Protein AF-A0A7C2EW38-F1 (afdb_monomer)

pLDDT: mean 85.46, std 15.3, range [35.53, 96.94]

Foldseek 3Di:
DPDPPDDLQLLVLLVVLQVVVCVVVVNPHDDLCNLCVQLVHDSVVSVCNSSVVDPDDDPSSLVSNCVSSVHDSVSRDDDDDDDD

Mean predicted aligned error: 5.88 Å

Nearest PDB structures (foldseek):
  3zkc-assembly1_A  TM=8.028E-01  e=3.546E-02  Bacillus subtilis subsp. subtilis str. 168
  3zkc-assembly1_B  TM=7.904E-01  e=3.957E-02  Bacillus subtilis subsp. subtilis str. 168
  3qq6-assembly1_A  TM=7.566E-01  e=3.546E-02  Bacillus subtilis
  3pxp-assembly1_A  TM=7.153E-01  e=9.515E-02  Chloroflexus aurantiacus J-10-fl
  2o38-assembly1_A  TM=4.923E-01  e=1.005E-01  Rhodopseudomonas palustris CGA009

Secondary structure (DSSP, 8-state):
---TTS--HHHHHHHHHHHHHHHHTTT----HHHHHHHHT--HHHHHHHHTT-SS---HHHHHHHHHHHT--HHHH----PPP-

Solvent-accessible surface area (backbone atoms only — not comparable to full-atom values): 5181 Å² total; per-residue (Å²): 135,81,77,91,76,71,80,47,62,48,39,58,35,51,52,54,47,42,56,51,51,16,59,75,54,82,61,50,82,69,50,74,67,51,48,18,57,68,45,71,50,52,64,66,60,47,50,33,60,40,68,60,72,41,102,67,83,55,68,72,56,51,52,33,46,25,61,62,67,73,50,55,69,74,70,50,58,75,90,75,78,84,86,128

Sequence (84 aa):
MEDVGEIAPLADKIDAILADLDRKKNGVHHSRYWLAIEMGVSHGTLWNLLNRSTGGIQYKTLARLCKALRCQPGDLLEYIPPRR

Structure (mmCIF, N/CA/C/O backbone):
data_AF-A0A7C2EW38-F1
#
_entry.id   AF-A0A7C2EW38-F1
#
loop_
_atom_site.group_PDB
_atom_site.id
_atom_site.type_symbol
_atom_site.label_atom_id
_atom_site.label_alt_id
_atom_site.label_comp_id
_atom_site.label_asym_id
_atom_site.label_entity_id
_atom_site.label_seq_id
_atom_site.pdbx_PDB_ins_code
_atom_site.Cartn_x
_atom_site.Cartn_y
_atom_site.Cartn_z
_atom_site.occupancy
_atom_site.B_iso_or_equiv
_atom_site.auth_seq_id
_atom_site.auth_comp_id
_atom_site.auth_asym_id
_atom_site.auth_atom_id
_atom_site.pdbx_PDB_model_num
ATOM 1 N N . MET A 1 1 ? 13.824 23.239 6.528 1.00 40.25 1 MET A N 1
ATOM 2 C CA . MET A 1 1 ? 14.209 21.915 7.048 1.00 40.25 1 MET A CA 1
ATOM 3 C C . MET A 1 1 ? 12.924 21.307 7.553 1.00 40.25 1 MET A C 1
ATOM 5 O O . MET A 1 1 ? 12.558 21.533 8.695 1.00 40.25 1 MET A O 1
ATOM 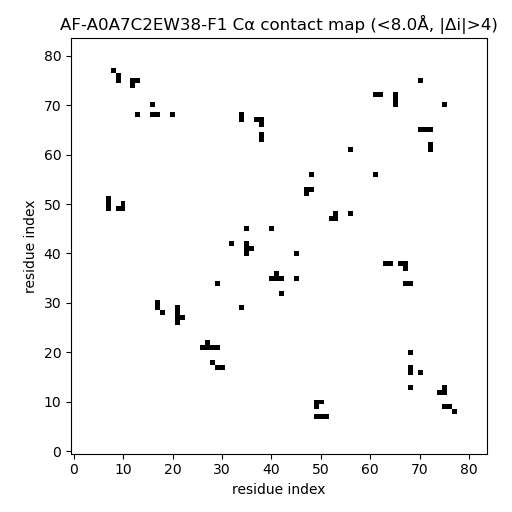9 N N . GLU A 1 2 ? 12.145 20.757 6.624 1.00 39.25 2 GLU A N 1
ATOM 10 C CA . GLU A 1 2 ? 10.846 20.174 6.949 1.00 39.25 2 GLU A CA 1
ATOM 11 C C . GLU A 1 2 ? 11.101 18.846 7.652 1.00 39.25 2 GLU A C 1
ATOM 13 O O . GLU A 1 2 ? 11.937 18.047 7.227 1.00 39.25 2 GLU A O 1
ATOM 18 N N . ASP A 1 3 ? 10.456 18.712 8.799 1.00 35.53 3 ASP A N 1
ATOM 19 C CA . ASP A 1 3 ? 10.545 17.606 9.730 1.00 35.53 3 ASP A CA 1
ATOM 20 C C . ASP A 1 3 ? 10.272 16.274 9.006 1.00 35.53 3 ASP A C 1
ATOM 22 O O . ASP A 1 3 ? 9.154 15.988 8.587 1.00 35.53 3 ASP A O 1
ATOM 26 N N . VAL A 1 4 ? 11.306 15.444 8.835 1.00 45.53 4 VAL A N 1
ATOM 27 C CA . VAL A 1 4 ? 11.211 14.077 8.272 1.00 45.53 4 VAL A CA 1
ATOM 28 C C . VAL A 1 4 ? 10.651 13.097 9.332 1.00 45.53 4 VAL A C 1
ATOM 30 O O . VAL A 1 4 ? 10.885 11.893 9.277 1.00 45.53 4 VAL A O 1
ATOM 33 N N . GLY A 1 5 ? 9.940 13.606 10.343 1.00 43.50 5 GLY A N 1
ATOM 34 C CA . GLY A 1 5 ? 9.428 12.867 11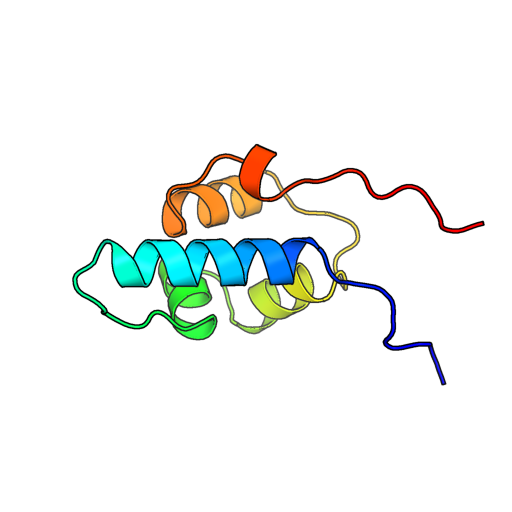.497 1.00 43.50 5 GLY A CA 1
ATOM 35 C C . GLY A 1 5 ? 7.948 12.486 11.417 1.00 43.50 5 GLY A C 1
ATOM 36 O O . GLY A 1 5 ? 7.403 11.977 12.397 1.00 43.50 5 GLY A O 1
ATOM 37 N N . GLU A 1 6 ? 7.275 12.685 10.281 1.00 48.62 6 GLU A N 1
ATOM 38 C CA . GLU A 1 6 ? 5.874 12.285 10.108 1.00 48.62 6 GLU A CA 1
ATOM 39 C C . GLU A 1 6 ? 5.756 10.911 9.434 1.00 48.62 6 GLU A C 1
ATOM 41 O O . GLU A 1 6 ? 5.739 10.764 8.214 1.00 48.62 6 GLU A O 1
ATOM 46 N N . ILE A 1 7 ? 5.697 9.893 10.295 1.00 49.75 7 ILE A N 1
ATOM 47 C CA . ILE A 1 7 ? 5.370 8.483 10.038 1.0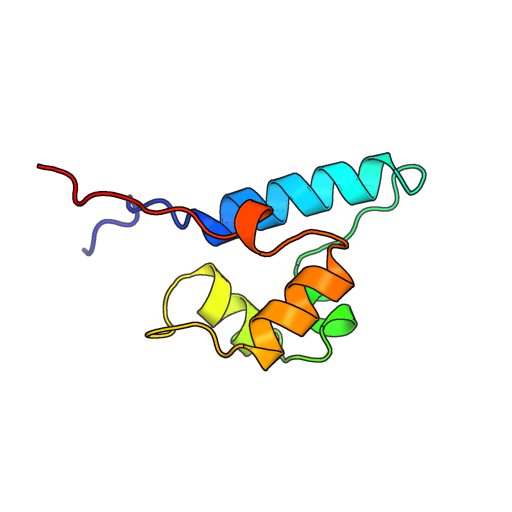0 49.75 7 ILE A CA 1
ATOM 48 C C . ILE A 1 7 ? 4.469 8.348 8.804 1.00 49.75 7 ILE A C 1
ATOM 50 O O . ILE A 1 7 ? 3.302 8.740 8.838 1.00 49.75 7 ILE A O 1
ATOM 54 N N . ALA A 1 8 ? 4.994 7.771 7.721 1.00 61.25 8 ALA A N 1
ATOM 55 C CA . ALA A 1 8 ? 4.200 7.368 6.572 1.00 61.25 8 ALA A CA 1
ATOM 56 C C . ALA A 1 8 ? 3.560 5.998 6.884 1.00 61.25 8 ALA A C 1
ATOM 58 O O . ALA A 1 8 ? 4.131 4.960 6.558 1.00 61.25 8 ALA A O 1
ATOM 59 N N . PRO A 1 9 ? 2.344 5.945 7.457 1.00 74.06 9 PRO A N 1
ATOM 60 C CA . PRO A 1 9 ? 1.774 4.734 8.063 1.00 74.06 9 PRO A CA 1
ATOM 61 C C . PRO A 1 9 ? 1.496 3.665 7.016 1.00 74.06 9 PRO A C 1
ATOM 63 O O . PRO A 1 9 ? 1.449 2.477 7.310 1.00 74.06 9 PRO A O 1
ATOM 66 N N . LEU A 1 10 ? 1.291 4.102 5.772 1.00 86.56 10 LEU A N 1
ATOM 67 C CA . LEU A 1 10 ? 1.070 3.218 4.648 1.00 86.56 10 LEU A CA 1
ATOM 68 C C . LEU A 1 10 ? 2.349 2.455 4.288 1.00 86.56 10 LEU A C 1
ATOM 70 O O . LEU A 1 10 ? 2.262 1.272 3.977 1.00 86.56 10 LEU A O 1
ATOM 74 N N . ALA A 1 11 ? 3.519 3.101 4.340 1.00 89.00 11 ALA A N 1
ATOM 75 C CA . ALA A 1 11 ? 4.784 2.448 4.021 1.00 89.00 11 ALA A CA 1
ATOM 76 C C . ALA A 1 11 ? 5.131 1.380 5.063 1.00 89.00 11 ALA A C 1
ATOM 78 O O . ALA A 1 11 ? 5.424 0.248 4.686 1.00 89.00 11 ALA A O 1
ATOM 79 N N . ASP A 1 12 ? 4.974 1.705 6.348 1.00 89.81 12 ASP A N 1
ATOM 80 C CA . ASP A 1 12 ? 5.227 0.764 7.444 1.00 89.81 12 ASP A CA 1
ATOM 81 C C . ASP A 1 12 ? 4.291 -0.451 7.377 1.00 89.81 12 ASP A C 1
ATOM 83 O O . ASP A 1 12 ? 4.727 -1.595 7.511 1.00 89.81 12 ASP A O 1
ATOM 87 N N . LYS A 1 13 ? 2.998 -0.228 7.099 1.00 92.00 13 LYS A N 1
ATOM 88 C CA . LYS A 1 13 ? 2.026 -1.318 6.911 1.00 92.00 13 LYS A CA 1
ATOM 89 C C . LYS A 1 13 ? 2.372 -2.185 5.701 1.00 92.00 13 LYS A C 1
ATOM 91 O O . LYS A 1 13 ? 2.299 -3.406 5.795 1.00 92.00 13 LYS A O 1
ATOM 96 N N . ILE A 1 14 ? 2.770 -1.584 4.577 1.00 94.00 14 ILE A N 1
ATOM 97 C CA . ILE A 1 14 ? 3.184 -2.336 3.383 1.00 94.00 14 ILE A CA 1
ATOM 98 C C . ILE A 1 14 ? 4.410 -3.198 3.684 1.00 94.00 14 ILE A C 1
ATO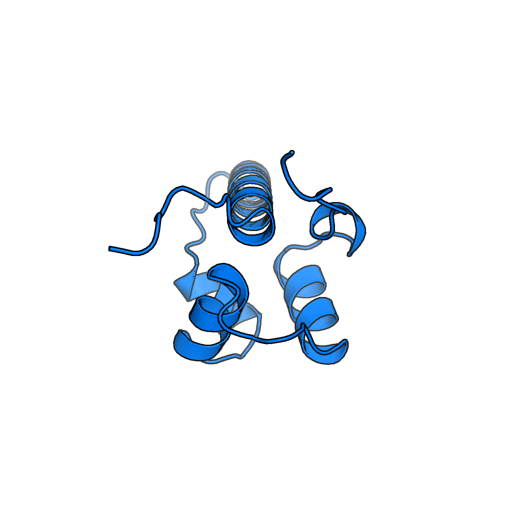M 100 O O . ILE A 1 14 ? 4.408 -4.376 3.333 1.00 94.00 14 ILE A O 1
ATOM 104 N N . ASP A 1 15 ? 5.421 -2.652 4.359 1.00 93.88 15 ASP A N 1
ATOM 105 C CA . ASP A 1 15 ? 6.626 -3.404 4.716 1.00 93.88 15 ASP A CA 1
ATOM 106 C C . ASP A 1 15 ? 6.312 -4.554 5.681 1.00 93.88 15 ASP A C 1
ATOM 108 O O . ASP A 1 15 ? 6.815 -5.666 5.507 1.00 93.88 15 ASP A O 1
ATOM 112 N N . ALA A 1 16 ? 5.429 -4.329 6.658 1.00 94.31 16 ALA A N 1
ATOM 113 C CA . ALA A 1 16 ? 4.975 -5.375 7.571 1.00 94.31 16 ALA A CA 1
ATOM 114 C C . ALA A 1 16 ? 4.241 -6.508 6.833 1.00 94.31 16 ALA A C 1
ATOM 116 O O . ALA A 1 16 ? 4.469 -7.687 7.118 1.00 94.31 16 ALA A O 1
ATOM 117 N N . ILE A 1 17 ? 3.391 -6.165 5.860 1.00 95.62 17 ILE A N 1
ATOM 118 C CA . ILE A 1 17 ? 2.668 -7.149 5.045 1.00 95.62 17 ILE A CA 1
ATOM 119 C C . ILE A 1 17 ? 3.626 -7.898 4.111 1.00 95.62 17 ILE A C 1
ATOM 121 O O . ILE A 1 17 ? 3.496 -9.112 3.970 1.00 95.62 17 ILE A O 1
ATOM 125 N N . LEU A 1 18 ? 4.611 -7.220 3.512 1.00 95.12 18 LEU A N 1
ATOM 126 C CA . LEU A 1 18 ? 5.656 -7.870 2.714 1.00 95.12 18 LEU A CA 1
ATOM 127 C C . LEU A 1 18 ? 6.441 -8.877 3.556 1.00 95.12 18 LEU A C 1
ATOM 129 O O . LEU A 1 18 ? 6.581 -10.028 3.155 1.00 95.12 18 LEU A O 1
ATOM 133 N N . ALA A 1 19 ? 6.864 -8.493 4.762 1.00 94.06 19 ALA A N 1
ATOM 134 C CA . ALA A 1 19 ? 7.565 -9.400 5.665 1.00 94.06 19 ALA A CA 1
ATOM 135 C C . ALA A 1 19 ? 6.719 -10.635 6.026 1.00 94.06 19 ALA A C 1
ATOM 137 O O . ALA A 1 19 ? 7.245 -11.743 6.140 1.00 94.06 19 ALA A O 1
ATOM 138 N N . ASP A 1 20 ? 5.405 -10.476 6.198 1.00 94.31 20 ASP A N 1
ATOM 139 C CA . ASP A 1 20 ? 4.502 -11.604 6.438 1.00 94.31 20 ASP A CA 1
ATOM 140 C C . ASP A 1 20 ? 4.313 -12.501 5.207 1.00 94.31 20 ASP A C 1
ATOM 142 O O . ASP A 1 20 ? 4.330 -13.732 5.318 1.00 94.31 20 ASP A O 1
ATOM 146 N N . LEU A 1 21 ? 4.188 -11.897 4.026 1.00 93.25 21 LEU A N 1
ATOM 147 C CA . LEU A 1 21 ? 4.101 -12.609 2.756 1.00 93.25 21 LEU A CA 1
ATOM 148 C C . LEU A 1 21 ? 5.363 -13.441 2.494 1.00 93.25 21 LEU A C 1
ATOM 150 O O . LEU A 1 21 ? 5.252 -14.609 2.113 1.00 93.25 21 LEU A O 1
ATOM 154 N N . ASP A 1 22 ? 6.538 -12.865 2.746 1.00 93.69 22 ASP A N 1
ATOM 155 C CA . ASP A 1 22 ? 7.842 -13.511 2.584 1.00 93.69 22 ASP A CA 1
ATOM 156 C C . ASP A 1 22 ? 7.948 -14.752 3.479 1.00 93.69 22 ASP A C 1
ATOM 158 O O . ASP A 1 22 ? 8.306 -15.836 3.010 1.00 93.69 22 ASP A O 1
ATOM 162 N N . ARG A 1 23 ? 7.530 -14.646 4.750 1.00 92.56 23 ARG A N 1
ATOM 163 C CA . ARG A 1 23 ? 7.473 -15.796 5.671 1.00 92.56 23 ARG A CA 1
ATOM 164 C C . ARG A 1 23 ? 6.556 -16.906 5.155 1.00 92.56 23 ARG A C 1
ATOM 166 O O . ARG A 1 23 ? 6.930 -18.075 5.202 1.00 92.56 23 ARG A O 1
ATOM 173 N N . LYS A 1 24 ? 5.369 -16.558 4.646 1.00 91.75 24 LYS A N 1
ATOM 174 C CA . LYS A 1 24 ? 4.380 -17.526 4.132 1.00 91.75 24 LYS A CA 1
ATOM 175 C C . LYS A 1 24 ? 4.818 -18.206 2.832 1.00 91.75 24 LYS A C 1
ATOM 177 O O . LYS A 1 24 ? 4.395 -19.328 2.566 1.00 91.75 24 LYS A O 1
ATOM 182 N N . LYS A 1 25 ? 5.654 -17.555 2.018 1.00 87.50 25 LYS A N 1
ATOM 183 C CA . LYS A 1 25 ? 6.196 -18.093 0.758 1.00 87.50 25 LYS A CA 1
ATOM 184 C C . LYS A 1 25 ? 7.596 -18.701 0.925 1.00 87.50 25 LYS A C 1
ATOM 186 O O . LYS A 1 25 ? 8.474 -18.462 0.101 1.00 87.50 25 LYS A O 1
ATOM 191 N N . ASN A 1 26 ? 7.812 -19.503 1.968 1.00 87.56 26 ASN A N 1
ATOM 192 C CA . ASN A 1 26 ? 9.085 -20.198 2.219 1.00 87.56 26 ASN A CA 1
ATOM 193 C C . ASN A 1 26 ? 10.319 -19.269 2.287 1.00 87.56 26 ASN A C 1
ATOM 195 O O . ASN A 1 26 ? 11.420 -19.684 1.936 1.00 87.56 26 ASN A O 1
ATOM 199 N N . GLY A 1 27 ? 10.153 -18.014 2.716 1.00 81.50 27 GLY A N 1
ATOM 200 C CA . GLY A 1 27 ? 11.258 -17.066 2.879 1.00 81.50 27 GLY A CA 1
ATOM 201 C C . GLY A 1 27 ? 11.726 -16.379 1.593 1.00 81.50 27 GLY A C 1
ATOM 202 O O . GLY A 1 27 ? 12.805 -15.789 1.590 1.00 81.50 27 GLY A O 1
ATOM 203 N N . VAL A 1 28 ? 10.956 -16.434 0.499 1.00 89.25 28 VAL A N 1
ATOM 204 C CA . VAL A 1 28 ? 11.258 -15.632 -0.699 1.00 89.25 28 VAL A CA 1
ATOM 205 C C . VAL A 1 28 ? 11.109 -14.156 -0.354 1.00 89.25 28 VAL A C 1
ATOM 207 O O . VAL A 1 28 ? 10.013 -13.727 -0.008 1.00 89.25 28 VAL A O 1
ATOM 210 N N . HIS A 1 29 ? 12.196 -13.394 -0.479 1.00 92.00 29 HIS A N 1
ATOM 211 C CA . HIS A 1 29 ? 12.186 -11.967 -0.193 1.00 92.00 29 HIS A CA 1
ATOM 212 C C . HIS A 1 29 ? 11.584 -11.157 -1.345 1.00 92.00 29 HIS A C 1
ATOM 214 O O . HIS A 1 29 ? 12.092 -11.201 -2.470 1.00 92.00 29 HIS A O 1
ATOM 220 N N . HIS A 1 30 ? 10.545 -10.375 -1.059 1.00 94.69 30 HIS A N 1
ATOM 221 C 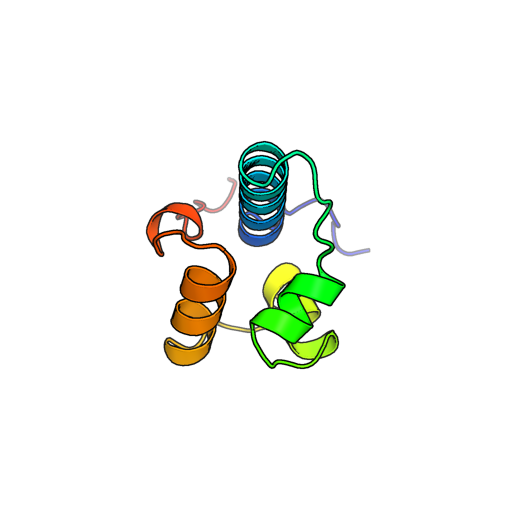CA . HIS A 1 30 ? 9.943 -9.462 -2.022 1.00 94.69 30 HIS A CA 1
ATOM 222 C C . HIS A 1 30 ? 10.287 -8.008 -1.684 1.00 94.69 30 HIS A C 1
ATOM 224 O O . HIS A 1 30 ? 9.947 -7.481 -0.627 1.00 94.69 30 HIS A O 1
ATOM 230 N N . SER A 1 31 ? 10.940 -7.320 -2.621 1.00 94.69 31 SER A N 1
ATOM 231 C CA . SER A 1 31 ? 11.278 -5.902 -2.472 1.00 94.69 31 SER A CA 1
ATOM 232 C C . SER A 1 31 ? 10.112 -4.982 -2.859 1.00 94.69 31 SER A C 1
ATOM 234 O O . SER A 1 31 ? 9.192 -5.365 -3.583 1.00 94.69 31 SER A O 1
ATOM 236 N N . ARG A 1 32 ? 10.179 -3.701 -2.476 1.00 93.31 32 ARG A N 1
ATOM 237 C CA . ARG A 1 32 ? 9.243 -2.676 -2.986 1.00 93.31 32 ARG A CA 1
ATOM 238 C C . ARG A 1 32 ? 9.307 -2.537 -4.514 1.00 93.31 32 ARG A C 1
ATOM 240 O O . ARG A 1 32 ? 8.301 -2.253 -5.154 1.00 93.31 32 ARG A O 1
ATOM 247 N N . TYR A 1 33 ? 10.468 -2.790 -5.119 1.00 94.62 33 TYR A N 1
ATOM 248 C CA . TYR A 1 33 ? 10.594 -2.846 -6.576 1.00 94.62 33 TYR A CA 1
ATOM 249 C C . TYR A 1 33 ? 9.794 -4.013 -7.172 1.00 94.62 33 TYR A C 1
ATOM 251 O O . TYR A 1 33 ? 9.059 -3.814 -8.139 1.00 94.62 33 TYR A O 1
ATOM 259 N N . TRP A 1 34 ? 9.861 -5.198 -6.552 1.00 96.25 34 TRP A N 1
ATOM 260 C CA . TRP A 1 34 ? 8.993 -6.319 -6.918 1.00 96.25 34 TRP A CA 1
ATOM 261 C C . TRP A 1 34 ? 7.514 -5.936 -6.803 1.00 96.25 34 TRP A C 1
ATOM 263 O O . TRP A 1 34 ? 6.747 -6.192 -7.725 1.00 96.25 34 TRP A O 1
ATOM 273 N N . LEU A 1 35 ? 7.126 -5.247 -5.727 1.00 96.62 35 LEU A N 1
ATOM 274 C CA . LEU A 1 35 ? 5.744 -4.811 -5.535 1.00 96.62 35 LEU A CA 1
ATOM 275 C C . LEU A 1 35 ? 5.274 -3.873 -6.656 1.00 96.62 35 LEU A C 1
ATOM 277 O O . LEU A 1 35 ? 4.1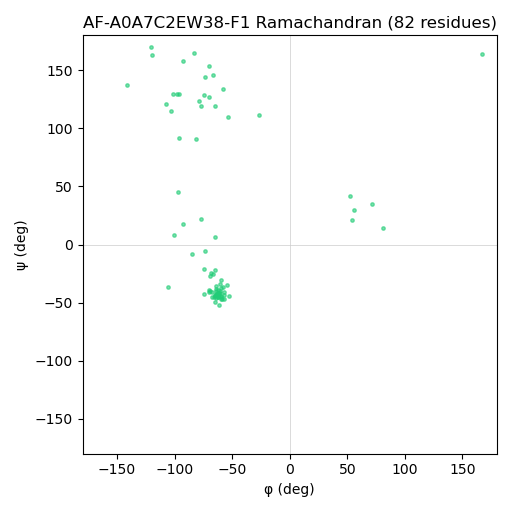52 -4.013 -7.134 1.00 96.62 35 LEU A O 1
ATOM 281 N N . ALA A 1 36 ? 6.120 -2.948 -7.120 1.00 96.50 36 ALA A N 1
ATOM 282 C CA . ALA A 1 36 ? 5.786 -2.078 -8.249 1.00 96.50 36 ALA A CA 1
ATOM 283 C C . ALA A 1 36 ? 5.515 -2.884 -9.533 1.00 96.50 36 ALA A C 1
ATOM 285 O O . ALA A 1 36 ? 4.541 -2.604 -10.237 1.00 96.50 36 ALA A O 1
ATOM 286 N N . ILE A 1 37 ? 6.331 -3.912 -9.799 1.00 96.75 37 ILE A N 1
ATOM 287 C CA . ILE A 1 37 ? 6.153 -4.827 -10.936 1.00 96.75 37 ILE A CA 1
ATOM 288 C C . ILE A 1 37 ? 4.858 -5.628 -10.791 1.00 96.75 37 ILE A C 1
ATOM 290 O O . ILE A 1 37 ? 4.056 -5.641 -11.721 1.00 96.75 37 ILE A O 1
ATOM 294 N N . GLU A 1 38 ? 4.622 -6.239 -9.630 1.00 96.69 38 GLU A N 1
ATOM 295 C CA 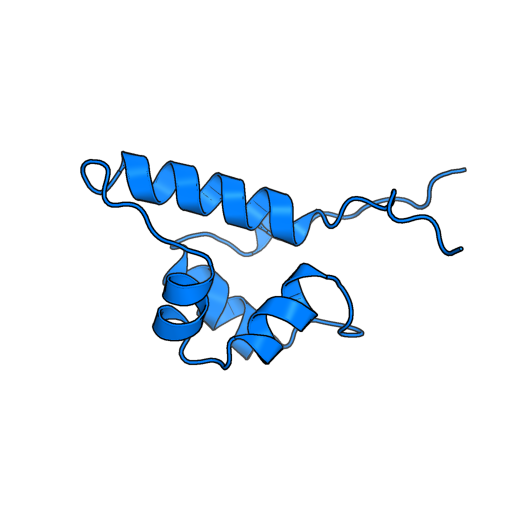. GLU A 1 38 ? 3.430 -7.050 -9.351 1.00 96.69 38 GLU A CA 1
ATOM 296 C C . GLU A 1 38 ? 2.148 -6.212 -9.447 1.00 96.69 38 GLU A C 1
ATOM 298 O O . GLU A 1 38 ? 1.129 -6.631 -9.999 1.00 96.69 38 GLU A O 1
ATOM 303 N N . MET A 1 39 ? 2.208 -4.969 -8.971 1.00 96.00 39 MET A N 1
ATOM 304 C CA . MET A 1 39 ? 1.134 -4.006 -9.152 1.00 96.00 39 MET A CA 1
ATOM 305 C C . MET A 1 39 ? 0.991 -3.572 -10.608 1.00 96.00 39 MET A C 1
ATOM 307 O O . MET A 1 39 ? -0.095 -3.131 -10.963 1.00 96.00 39 MET A O 1
ATOM 311 N N . GLY A 1 40 ? 2.025 -3.656 -11.448 1.00 96.50 40 GLY A N 1
ATOM 312 C CA . GLY A 1 40 ? 2.078 -3.144 -12.822 1.00 96.50 40 GLY A CA 1
ATOM 313 C C . GLY A 1 40 ? 2.135 -1.612 -12.907 1.00 96.50 40 GLY A C 1
ATOM 314 O O . GLY A 1 40 ? 1.496 -1.011 -13.777 1.00 96.50 40 GLY A O 1
ATOM 315 N N . VAL A 1 41 ? 2.812 -0.966 -11.958 1.00 93.31 41 VAL A N 1
ATOM 316 C CA . VAL A 1 41 ? 2.995 0.494 -11.894 1.00 93.31 41 VAL A CA 1
ATOM 317 C C . VAL A 1 41 ? 4.480 0.848 -11.952 1.00 93.31 41 VAL A C 1
ATOM 319 O O . VAL A 1 41 ? 5.343 0.004 -11.729 1.00 93.31 41 VAL A O 1
ATOM 322 N N . SER A 1 42 ? 4.802 2.109 -12.243 1.00 93.50 42 SER A N 1
ATOM 323 C CA . SER A 1 42 ? 6.198 2.552 -12.192 1.00 93.50 42 SER A CA 1
ATOM 324 C C . SER A 1 42 ? 6.710 2.614 -10.747 1.00 93.50 42 SER A C 1
ATOM 326 O O . SER A 1 42 ? 5.938 2.865 -9.816 1.00 93.50 42 SER A O 1
ATOM 328 N N . HIS A 1 43 ? 8.025 2.473 -10.559 1.00 92.06 43 HIS A N 1
ATOM 329 C CA . HIS A 1 43 ? 8.652 2.659 -9.246 1.00 92.06 43 HIS A CA 1
ATOM 330 C C . HIS A 1 43 ? 8.373 4.059 -8.672 1.00 92.06 43 HIS A C 1
ATOM 332 O O . HIS A 1 43 ? 8.110 4.191 -7.482 1.00 92.06 43 HIS A O 1
ATOM 338 N N . GLY A 1 44 ? 8.342 5.097 -9.519 1.00 90.31 44 GLY A N 1
ATOM 339 C CA . GLY A 1 44 ? 7.982 6.458 -9.108 1.00 90.31 44 GLY A CA 1
ATOM 340 C C . GLY A 1 44 ? 6.538 6.572 -8.611 1.00 90.31 44 GLY A C 1
ATOM 341 O O . GLY A 1 44 ? 6.275 7.240 -7.617 1.00 90.31 44 GLY A O 1
ATOM 342 N N . THR A 1 45 ? 5.597 5.865 -9.244 1.00 89.12 45 THR A N 1
ATOM 343 C CA . THR A 1 45 ? 4.201 5.803 -8.784 1.00 89.12 45 THR A CA 1
ATOM 344 C C . THR A 1 45 ? 4.095 5.167 -7.400 1.00 89.12 45 THR A C 1
ATOM 346 O O . THR A 1 45 ? 3.395 5.706 -6.544 1.00 89.12 45 THR A O 1
ATOM 349 N N . LEU A 1 46 ? 4.793 4.049 -7.166 1.00 92.00 46 LEU A N 1
ATOM 350 C CA . LEU A 1 46 ? 4.827 3.420 -5.845 1.00 92.00 46 LEU A CA 1
ATOM 351 C C . LEU A 1 46 ? 5.515 4.331 -4.818 1.00 92.00 46 LEU A C 1
ATOM 353 O O . LEU A 1 46 ? 4.981 4.534 -3.736 1.00 92.00 46 LEU A O 1
ATOM 357 N N . TRP A 1 47 ? 6.650 4.939 -5.165 1.00 89.75 47 TRP A N 1
ATOM 358 C CA . TRP A 1 47 ? 7.371 5.871 -4.294 1.00 89.75 47 TRP A CA 1
ATOM 359 C C . TRP A 1 47 ? 6.502 7.051 -3.848 1.00 89.75 47 TRP A C 1
ATOM 361 O O . TRP A 1 47 ? 6.437 7.348 -2.656 1.00 89.75 47 TRP A O 1
ATOM 371 N N . ASN A 1 48 ? 5.788 7.686 -4.779 1.00 87.62 48 ASN A N 1
ATOM 372 C CA . ASN A 1 48 ? 4.900 8.806 -4.464 1.00 87.62 48 ASN A CA 1
ATOM 373 C C . ASN A 1 48 ? 3.745 8.377 -3.550 1.00 87.62 48 ASN A C 1
ATOM 375 O O . ASN A 1 48 ? 3.339 9.143 -2.677 1.00 87.62 48 ASN A O 1
ATOM 379 N N . LEU A 1 49 ? 3.237 7.153 -3.735 1.00 88.31 49 LEU A N 1
ATOM 380 C CA . LEU A 1 49 ? 2.210 6.581 -2.872 1.00 88.31 49 LEU A CA 1
ATOM 381 C C . LEU A 1 49 ? 2.735 6.347 -1.446 1.00 88.31 49 LEU A C 1
ATOM 383 O O . LEU A 1 49 ? 2.055 6.687 -0.480 1.00 88.31 49 LEU A O 1
ATOM 387 N N . LEU A 1 50 ? 3.941 5.787 -1.316 1.00 85.81 50 LEU A N 1
ATOM 388 C CA . LEU A 1 50 ? 4.558 5.478 -0.023 1.00 85.81 50 LEU A CA 1
ATOM 389 C C . LEU A 1 50 ? 4.908 6.741 0.769 1.00 85.81 50 LEU A C 1
ATOM 391 O O . LEU A 1 50 ? 4.657 6.795 1.966 1.00 85.81 50 LEU A O 1
ATOM 395 N N . ASN A 1 51 ? 5.430 7.770 0.101 1.00 82.06 51 ASN A N 1
ATOM 396 C CA . ASN A 1 51 ? 5.899 8.998 0.751 1.00 82.06 51 ASN A CA 1
ATOM 397 C C . ASN A 1 51 ? 4.834 10.097 0.826 1.00 82.06 51 ASN A C 1
ATOM 399 O O . ASN A 1 51 ? 5.165 11.267 0.997 1.00 82.06 51 ASN A O 1
ATOM 403 N N . ARG A 1 52 ? 3.551 9.740 0.659 1.00 68.25 52 ARG A N 1
ATOM 404 C CA . ARG A 1 52 ? 2.409 10.670 0.744 1.00 68.25 52 ARG A CA 1
ATOM 405 C C . ARG A 1 52 ? 2.523 11.896 -0.173 1.00 68.25 52 ARG A C 1
ATOM 407 O O . ARG A 1 52 ? 1.819 12.879 0.020 1.00 68.25 52 ARG A O 1
ATOM 414 N N . SER A 1 53 ? 3.339 11.826 -1.225 1.00 62.97 53 SER A N 1
ATOM 415 C CA . SER A 1 53 ? 3.465 12.903 -2.216 1.00 62.97 53 SER A CA 1
ATOM 416 C C . SER A 1 53 ? 2.247 12.979 -3.144 1.00 62.97 53 SER A C 1
ATOM 418 O O . SER A 1 53 ? 2.143 13.870 -3.983 1.00 62.97 53 SER A O 1
ATOM 420 N N . THR A 1 54 ? 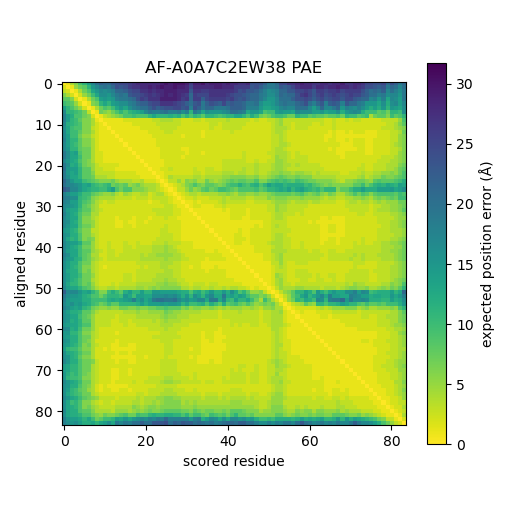1.314 12.033 -3.021 1.00 63.72 54 THR A N 1
ATOM 421 C CA . THR A 1 54 ? 0.021 12.040 -3.704 1.00 63.72 54 THR A CA 1
ATOM 422 C C . THR A 1 54 ? -1.059 12.582 -2.771 1.00 63.72 54 THR A C 1
ATOM 424 O O . THR A 1 54 ? -1.239 12.037 -1.686 1.00 63.72 54 THR A O 1
ATOM 427 N N . GLY A 1 55 ? -1.866 13.550 -3.217 1.00 71.69 55 GLY A N 1
ATOM 428 C CA . GLY A 1 55 ? -3.028 14.060 -2.464 1.00 71.69 55 GLY A CA 1
ATOM 429 C C . GLY A 1 55 ? -4.166 13.046 -2.228 1.00 71.69 55 GLY A C 1
ATOM 430 O O . GLY A 1 55 ? -5.229 13.419 -1.746 1.00 71.69 55 GLY A O 1
ATOM 431 N N . GLY A 1 56 ? -3.973 11.774 -2.592 1.00 82.44 56 GLY A N 1
ATOM 432 C CA . GLY A 1 56 ? -4.910 10.673 -2.378 1.00 82.44 56 GLY A CA 1
ATOM 433 C C . GLY A 1 56 ? -4.544 9.426 -3.190 1.00 82.44 56 GLY A C 1
ATOM 434 O O . GLY A 1 56 ? -3.774 9.494 -4.150 1.00 82.44 56 GLY A O 1
ATOM 435 N N . ILE A 1 57 ? -5.125 8.279 -2.824 1.00 86.69 57 ILE A N 1
ATOM 436 C CA . ILE A 1 57 ? -4.997 7.017 -3.566 1.00 86.69 57 ILE A CA 1
ATOM 437 C C . ILE A 1 57 ? -6.258 6.762 -4.402 1.00 86.69 57 ILE A C 1
ATOM 439 O O . ILE A 1 57 ? -7.380 6.814 -3.905 1.00 86.69 57 ILE A O 1
ATOM 443 N N . GLN A 1 58 ? -6.087 6.461 -5.691 1.00 89.38 58 GLN A N 1
ATOM 444 C CA . GLN A 1 58 ? -7.204 6.053 -6.548 1.00 89.38 58 GLN A CA 1
ATOM 445 C C . GLN A 1 58 ? -7.640 4.622 -6.213 1.00 89.38 58 GLN A C 1
ATOM 447 O O . GLN A 1 58 ? -6.792 3.756 -5.993 1.00 89.38 58 GLN A O 1
ATOM 452 N N . TYR A 1 59 ? -8.944 4.333 -6.286 1.00 93.19 59 TYR A N 1
ATOM 453 C CA . TYR A 1 59 ? -9.488 2.999 -5.991 1.00 93.19 59 TYR A CA 1
ATOM 454 C C . TYR A 1 59 ? -8.802 1.878 -6.786 1.00 93.19 59 TYR A C 1
ATOM 456 O O . TYR A 1 59 ? -8.408 0.865 -6.217 1.00 93.19 59 TYR A O 1
ATOM 464 N N . LYS A 1 60 ? -8.565 2.078 -8.091 1.00 94.00 60 LYS A N 1
ATOM 465 C CA . LYS A 1 60 ? -7.850 1.094 -8.924 1.00 94.00 60 LYS A CA 1
ATOM 466 C C . LYS A 1 60 ? -6.428 0.812 -8.431 1.00 94.00 60 LYS A C 1
ATOM 468 O O . LYS A 1 60 ? -5.955 -0.312 -8.553 1.00 94.00 60 LYS A O 1
ATOM 473 N N . THR A 1 61 ? -5.744 1.813 -7.880 1.00 92.00 61 THR A N 1
ATOM 474 C CA . THR A 1 61 ? -4.387 1.661 -7.342 1.00 92.00 61 THR A CA 1
ATOM 475 C C . THR A 1 61 ? -4.427 0.917 -6.014 1.00 92.00 61 THR A C 1
ATOM 477 O O . THR A 1 61 ? -3.648 -0.014 -5.831 1.00 92.00 61 THR A O 1
ATOM 480 N N . LEU A 1 62 ? -5.385 1.253 -5.143 1.00 94.12 62 LEU A N 1
ATOM 481 C CA . LEU A 1 62 ? -5.633 0.529 -3.896 1.00 94.12 62 LEU A CA 1
ATOM 482 C C . LEU A 1 62 ? -5.962 -0.947 -4.163 1.00 94.12 62 LEU A C 1
ATOM 484 O O . LEU A 1 62 ? -5.353 -1.825 -3.567 1.00 94.12 62 LEU A O 1
ATOM 488 N N . ALA A 1 63 ? -6.846 -1.235 -5.120 1.00 96.12 63 ALA A N 1
ATOM 489 C CA . ALA A 1 63 ? -7.212 -2.601 -5.490 1.00 96.12 63 ALA A CA 1
ATOM 490 C C . ALA A 1 63 ? -6.015 -3.409 -6.024 1.00 96.12 63 ALA A C 1
ATOM 492 O O . ALA A 1 63 ? -5.847 -4.574 -5.664 1.00 96.12 63 ALA A O 1
ATOM 493 N N . ARG A 1 64 ? -5.156 -2.798 -6.855 1.00 96.62 64 ARG A N 1
ATOM 494 C CA . ARG A 1 64 ? -3.922 -3.434 -7.358 1.00 96.62 64 ARG A CA 1
ATOM 495 C C . ARG A 1 64 ? -2.939 -3.728 -6.227 1.00 96.62 64 ARG A C 1
ATOM 497 O O . ARG A 1 64 ? -2.384 -4.820 -6.189 1.00 96.62 64 ARG A O 1
ATOM 504 N N . LEU A 1 65 ? -2.773 -2.785 -5.301 1.00 95.56 65 LEU A N 1
ATOM 505 C CA . LEU A 1 65 ? -1.931 -2.942 -4.118 1.00 95.56 65 LEU A CA 1
ATOM 506 C C . LEU A 1 65 ? -2.436 -4.083 -3.222 1.00 95.56 65 LEU A C 1
ATOM 508 O O . LEU A 1 65 ? -1.682 -5.007 -2.931 1.00 95.56 65 LEU A O 1
ATOM 512 N N . CYS A 1 66 ? -3.724 -4.069 -2.863 1.00 96.81 66 CYS A N 1
ATOM 513 C CA . CYS A 1 66 ? -4.362 -5.121 -2.070 1.00 96.81 66 CYS A CA 1
ATOM 514 C C . CYS A 1 66 ? -4.239 -6.498 -2.733 1.00 96.81 66 CYS A C 1
ATOM 516 O O . CYS A 1 66 ? -3.946 -7.484 -2.062 1.00 96.81 66 CYS A O 1
ATOM 518 N N . LYS A 1 67 ? -4.409 -6.577 -4.059 1.00 96.94 67 LYS A N 1
ATOM 519 C CA . LYS A 1 67 ? -4.251 -7.828 -4.813 1.00 96.94 67 LYS A CA 1
ATOM 520 C C . LYS A 1 67 ? -2.813 -8.352 -4.765 1.00 96.94 67 LYS A C 1
ATOM 522 O O . LYS A 1 67 ? -2.627 -9.540 -4.514 1.00 96.94 67 LYS A O 1
ATOM 527 N N . ALA A 1 68 ? -1.824 -7.484 -4.988 1.00 96.19 68 ALA A N 1
ATOM 528 C CA . ALA A 1 68 ? -0.406 -7.849 -4.965 1.00 96.19 68 ALA A CA 1
ATOM 529 C C . ALA A 1 68 ? 0.035 -8.331 -3.572 1.00 96.19 68 ALA A C 1
ATOM 531 O O . ALA A 1 68 ? 0.701 -9.356 -3.442 1.00 96.19 68 ALA A O 1
ATOM 532 N N . LEU A 1 69 ? -0.409 -7.629 -2.526 1.00 95.88 69 LEU A N 1
ATOM 533 C CA . LEU A 1 69 ? -0.086 -7.935 -1.131 1.00 95.88 69 LEU A CA 1
ATOM 534 C C . LEU A 1 69 ? -0.993 -8.995 -0.493 1.00 95.88 69 LEU A C 1
ATOM 536 O O . LEU A 1 69 ? -0.718 -9.446 0.614 1.00 95.88 69 LEU A O 1
ATOM 540 N N . ARG A 1 70 ? -2.066 -9.408 -1.180 1.00 95.06 70 ARG A N 1
ATOM 541 C CA . ARG A 1 70 ? -3.104 -10.316 -0.661 1.00 95.06 70 ARG A CA 1
ATOM 542 C C . ARG A 1 70 ? -3.686 -9.847 0.681 1.00 95.06 70 ARG A C 1
ATOM 544 O O . ARG A 1 70 ? -3.929 -10.660 1.570 1.00 95.06 70 ARG A O 1
ATOM 551 N N . CYS A 1 71 ? -3.925 -8.545 0.804 1.00 95.94 71 CYS A N 1
ATOM 552 C CA . CYS A 1 71 ? -4.483 -7.905 1.994 1.00 95.94 71 CYS A CA 1
ATOM 553 C C . CYS A 1 71 ? -5.795 -7.172 1.681 1.00 95.94 71 CYS A C 1
ATOM 555 O O . CYS A 1 71 ? -6.179 -7.008 0.519 1.00 95.94 71 CYS A O 1
ATOM 557 N N . GLN A 1 72 ? -6.496 -6.738 2.722 1.00 95.94 72 GLN A N 1
ATOM 558 C CA . GLN A 1 72 ? -7.668 -5.879 2.628 1.00 95.94 72 GLN A CA 1
ATOM 559 C C . GLN A 1 72 ? -7.280 -4.397 2.755 1.00 95.94 72 GLN A C 1
ATOM 561 O O . GLN A 1 72 ? -6.253 -4.067 3.348 1.00 95.94 72 GLN A O 1
ATOM 566 N N . PRO A 1 73 ? -8.116 -3.463 2.262 1.00 94.75 73 PRO A N 1
ATOM 567 C CA . PRO A 1 73 ? -7.888 -2.031 2.452 1.00 94.75 73 PRO A CA 1
ATOM 568 C C . PRO A 1 73 ? -7.710 -1.618 3.918 1.00 94.75 73 PRO A C 1
ATOM 570 O O . PRO A 1 73 ? -6.908 -0.735 4.204 1.00 94.75 73 PRO A O 1
ATOM 573 N N . GLY A 1 74 ? -8.423 -2.270 4.842 1.00 93.88 74 GLY A N 1
ATOM 574 C CA . GLY A 1 74 ? -8.314 -2.008 6.281 1.00 93.88 74 GLY A CA 1
ATOM 575 C C . GLY A 1 74 ? -6.948 -2.361 6.879 1.00 93.88 74 GLY A C 1
ATOM 576 O O . GLY A 1 74 ? -6.563 -1.773 7.882 1.00 93.88 74 GLY A O 1
ATOM 577 N N . ASP A 1 75 ? -6.182 -3.245 6.235 1.00 94.44 75 ASP A N 1
ATOM 578 C CA . ASP A 1 75 ? -4.818 -3.575 6.666 1.00 94.44 75 ASP A CA 1
ATOM 579 C C . ASP A 1 75 ? -3.826 -2.448 6.325 1.00 94.44 75 ASP A C 1
ATOM 581 O O . ASP A 1 75 ? -2.756 -2.350 6.920 1.00 94.44 75 ASP A O 1
ATOM 585 N N . LEU A 1 76 ? -4.183 -1.589 5.362 1.00 91.25 76 LEU A N 1
ATOM 586 C CA . LEU A 1 76 ? -3.339 -0.519 4.823 1.00 91.25 76 LEU A CA 1
ATOM 587 C C . LEU A 1 76 ? -3.754 0.872 5.308 1.00 91.25 76 LEU A C 1
ATOM 589 O O . LEU A 1 76 ? -2.909 1.749 5.487 1.00 91.25 76 LEU A O 1
ATOM 593 N N . LEU A 1 77 ? -5.056 1.100 5.461 1.00 89.62 77 LEU A N 1
ATOM 594 C CA . LEU A 1 77 ? -5.618 2.409 5.760 1.00 89.62 77 LEU A CA 1
ATOM 595 C C . LEU A 1 77 ? -5.854 2.558 7.258 1.00 89.62 77 LEU A C 1
ATOM 597 O O . LEU A 1 77 ? -6.498 1.730 7.892 1.00 89.62 77 LEU A O 1
ATOM 601 N N . GLU A 1 78 ? -5.366 3.660 7.811 1.00 86.19 78 GLU A N 1
ATOM 602 C CA . GLU A 1 78 ? -5.564 4.025 9.207 1.00 86.19 78 GLU A CA 1
ATOM 603 C C . GLU A 1 78 ? -5.776 5.530 9.309 1.00 86.19 78 GLU A C 1
ATOM 605 O O . GLU A 1 78 ? -5.090 6.319 8.650 1.00 86.19 78 GLU A O 1
ATOM 610 N N . TYR A 1 79 ? -6.744 5.922 10.132 1.00 86.12 79 TYR A N 1
ATOM 611 C CA . TYR A 1 79 ? -6.946 7.319 10.467 1.00 86.12 79 TYR A CA 1
ATOM 612 C C . TYR A 1 79 ? -5.895 7.752 11.488 1.00 86.12 79 TYR A C 1
ATOM 614 O O . TYR A 1 79 ? -5.858 7.228 12.599 1.00 86.12 79 TYR A O 1
ATOM 622 N N . ILE A 1 80 ? -5.070 8.733 11.116 1.00 82.44 80 ILE A N 1
ATOM 623 C CA . ILE A 1 80 ? -4.126 9.367 12.035 1.00 82.44 80 ILE A CA 1
ATOM 624 C C . ILE A 1 80 ? -4.684 10.724 12.449 1.00 82.44 80 ILE A C 1
ATOM 626 O O . ILE A 1 80 ? -4.806 11.604 11.592 1.00 82.44 80 ILE A O 1
ATOM 630 N N . PRO A 1 81 ? -5.024 10.917 13.735 1.00 82.75 81 PRO A N 1
ATOM 631 C CA . PRO A 1 81 ? -5.421 12.226 14.217 1.00 82.75 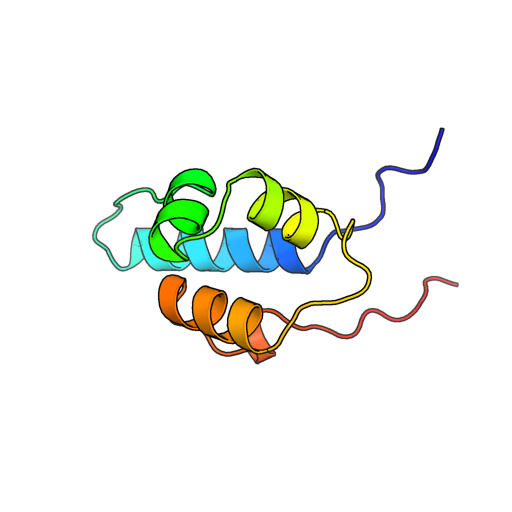81 PRO A CA 1
ATOM 632 C C . PRO A 1 81 ? -4.222 13.191 14.168 1.00 82.75 81 PRO A C 1
ATOM 634 O O . PRO A 1 81 ? -3.090 12.766 14.418 1.00 82.75 81 PRO A O 1
ATOM 637 N N . PRO A 1 82 ? -4.445 14.487 13.885 1.00 78.75 82 PRO A N 1
ATOM 638 C CA . PRO A 1 82 ? -3.387 15.487 13.962 1.00 78.75 82 PRO A CA 1
ATOM 639 C C . PRO A 1 82 ? -2.795 15.506 15.373 1.00 78.75 82 PRO A C 1
ATOM 641 O O . PRO A 1 82 ? -3.532 15.488 16.366 1.00 78.75 82 PRO A O 1
ATOM 644 N N . ARG A 1 83 ? -1.462 15.524 15.466 1.00 75.31 83 ARG A N 1
ATOM 645 C CA . ARG A 1 83 ? -0.780 15.661 16.755 1.00 75.31 83 ARG A CA 1
ATOM 646 C C . ARG A 1 83 ? -0.997 17.091 17.271 1.00 75.31 83 ARG A C 1
ATOM 648 O O . ARG A 1 83 ? -0.797 18.043 16.522 1.00 75.31 83 ARG A O 1
ATOM 655 N N . ARG A 1 84 ? -1.486 17.211 18.509 1.00 61.84 84 ARG A N 1
ATOM 656 C CA . ARG A 1 84 ? -1.610 18.477 19.251 1.00 61.84 84 ARG A CA 1
ATOM 657 C C . ARG A 1 84 ? -0.323 18.792 19.990 1.00 61.84 84 ARG A C 1
ATOM 659 O O . ARG A 1 84 ? 0.319 17.819 20.442 1.00 61.84 84 ARG A O 1
#

Radius of gyration: 13.39 Å; Cα contacts (8 Å, |Δi|>4): 51; chains: 1; bounding box: 24×42×32 Å